Protein AF-A0A118K413-F1 (afdb_monomer_lite)

Sequence (102 aa):
PKSITINRTQGHLSLQIVRKIVSEADGYQPHLIAPKQGYRCLIDESLNYFRGPTEASLDAVQFVLKELVRRSIAETEELRRFPTLQSVFTAAAGVGDQHFQY

Foldseek 3Di:
DDDPPPQPPPPDPGPVNLVVQLCVQQNDDPPDPDSPRSVVSSVVSVVVVVVVVVVVVVVVVLVVQLVVLVVVCVPDPVCVVPVVVSVVSCVVSVVPDPDDDD

Organ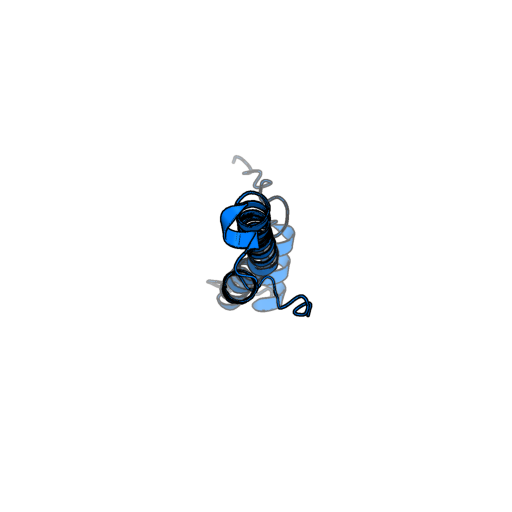ism: Cynara cardunculus var. scolymus (NCBI:txid59895)

Structure (mmCIF, N/CA/C/O backbone):
data_AF-A0A118K413-F1
#
_entry.id   AF-A0A118K413-F1
#
loop_
_atom_site.group_PDB
_atom_site.id
_atom_site.type_symbol
_atom_site.label_atom_id
_atom_site.label_alt_id
_atom_site.label_comp_id
_atom_site.label_asym_id
_atom_site.label_entity_id
_atom_site.label_seq_id
_atom_site.pdbx_PDB_ins_code
_atom_site.Cartn_x
_atom_site.Cartn_y
_atom_site.Cartn_z
_atom_site.occupancy
_atom_site.B_iso_or_equiv
_atom_site.auth_seq_id
_atom_site.auth_comp_id
_atom_site.auth_asym_id
_atom_site.auth_atom_id
_atom_site.pdbx_PDB_model_num
ATOM 1 N N . PRO A 1 1 ? 39.057 16.688 -11.478 1.00 35.03 1 PRO A N 1
ATOM 2 C CA . PRO A 1 1 ? 37.611 16.510 -11.759 1.00 35.03 1 PRO A CA 1
ATOM 3 C C . PRO A 1 1 ? 37.000 15.458 -10.819 1.00 35.03 1 PRO A C 1
ATOM 5 O O . PRO A 1 1 ? 37.251 14.269 -10.968 1.00 35.03 1 PRO A O 1
ATOM 8 N N . LYS A 1 2 ? 36.304 15.913 -9.770 1.00 36.00 2 LYS A N 1
ATOM 9 C CA . LYS A 1 2 ? 35.769 15.047 -8.713 1.00 36.00 2 LYS A CA 1
ATOM 10 C C . LYS A 1 2 ? 34.605 14.226 -9.276 1.00 36.00 2 LYS A C 1
ATOM 12 O O . LYS A 1 2 ? 33.548 14.785 -9.552 1.00 36.00 2 LYS A O 1
ATOM 17 N N . SER A 1 3 ? 34.821 12.926 -9.463 1.00 37.50 3 SER A N 1
ATOM 18 C CA . SER A 1 3 ? 33.776 11.959 -9.795 1.00 37.50 3 SER A CA 1
ATOM 19 C C . SER A 1 3 ? 32.734 11.977 -8.682 1.00 37.50 3 SER A C 1
ATOM 21 O O . SER A 1 3 ? 33.004 11.552 -7.560 1.00 37.50 3 SER A O 1
ATOM 23 N N . ILE A 1 4 ? 31.565 12.544 -8.964 1.00 45.44 4 ILE A N 1
ATOM 24 C CA . ILE A 1 4 ? 30.448 12.555 -8.027 1.00 45.44 4 ILE A CA 1
ATOM 25 C C . ILE A 1 4 ? 29.951 11.111 -7.935 1.00 45.44 4 ILE A C 1
ATOM 27 O O . ILE A 1 4 ? 29.315 10.596 -8.851 1.00 45.44 4 ILE A O 1
ATOM 31 N N . THR A 1 5 ? 30.280 10.440 -6.836 1.00 44.03 5 THR A N 1
ATOM 32 C CA . THR A 1 5 ? 29.721 9.139 -6.461 1.00 44.03 5 THR A CA 1
ATOM 33 C C . THR A 1 5 ? 28.240 9.327 -6.120 1.00 44.03 5 THR A C 1
ATOM 35 O O . THR A 1 5 ? 27.878 9.535 -4.963 1.00 44.03 5 THR A O 1
ATOM 38 N N . ILE A 1 6 ? 27.367 9.291 -7.129 1.00 49.09 6 ILE A N 1
ATOM 39 C CA . ILE A 1 6 ? 25.907 9.332 -6.954 1.00 49.09 6 ILE A CA 1
ATOM 40 C C . ILE A 1 6 ? 25.419 7.904 -6.662 1.00 49.09 6 ILE A C 1
ATOM 42 O O . ILE A 1 6 ? 24.813 7.250 -7.500 1.00 49.09 6 ILE A O 1
ATOM 46 N N . ASN A 1 7 ? 25.714 7.394 -5.466 1.00 45.62 7 ASN A N 1
ATOM 47 C CA . ASN A 1 7 ? 25.206 6.102 -4.994 1.00 45.62 7 ASN A CA 1
ATOM 48 C C . ASN A 1 7 ? 24.394 6.296 -3.709 1.00 45.62 7 ASN A C 1
ATOM 50 O O . ASN A 1 7 ? 24.822 5.840 -2.654 1.00 45.62 7 ASN A O 1
ATOM 54 N N . ARG A 1 8 ? 23.254 7.003 -3.761 1.00 47.25 8 ARG A N 1
ATOM 55 C CA . ARG A 1 8 ? 22.297 7.066 -2.633 1.00 47.25 8 ARG A CA 1
ATOM 56 C C . ARG A 1 8 ? 20.827 7.209 -3.062 1.00 47.25 8 ARG A C 1
ATOM 58 O O . ARG A 1 8 ? 20.081 7.979 -2.475 1.00 47.25 8 ARG A O 1
ATOM 65 N N . THR A 1 9 ? 20.382 6.429 -4.042 1.00 46.12 9 THR A N 1
ATOM 66 C CA . THR A 1 9 ? 18.954 6.104 -4.205 1.00 46.12 9 THR A CA 1
ATOM 67 C C . THR A 1 9 ? 18.803 4.607 -3.951 1.00 46.12 9 THR A C 1
ATOM 69 O O . THR A 1 9 ? 18.933 3.776 -4.844 1.00 46.12 9 THR A O 1
ATOM 72 N N . GLN A 1 10 ? 18.675 4.247 -2.673 1.00 49.38 10 GLN A N 1
ATOM 73 C CA . GLN A 1 10 ? 18.440 2.866 -2.250 1.00 49.38 10 GLN A CA 1
ATOM 74 C C . GLN A 1 10 ? 17.081 2.422 -2.818 1.00 49.38 10 GLN A C 1
ATOM 76 O O . GLN A 1 10 ? 16.056 3.010 -2.484 1.00 49.38 10 GLN A O 1
ATOM 81 N N . GLY A 1 11 ? 17.088 1.427 -3.709 1.00 66.75 11 GLY A N 1
ATOM 82 C CA . GLY A 1 11 ? 15.886 0.793 -4.258 1.00 66.75 11 GLY A CA 1
ATOM 83 C C . GLY A 1 11 ? 15.493 1.269 -5.661 1.00 66.75 11 GLY A C 1
ATOM 84 O O . GLY A 1 11 ? 16.222 1.031 -6.623 1.00 66.75 11 GLY A O 1
ATOM 85 N N . HIS A 1 12 ? 14.323 1.909 -5.768 1.00 67.62 12 HIS A N 1
ATOM 86 C CA . HIS A 1 12 ? 13.527 2.063 -7.004 1.00 67.62 12 HIS A CA 1
ATOM 87 C C . HIS A 1 12 ? 14.076 3.057 -8.045 1.00 67.62 12 HIS A C 1
ATOM 89 O O . HIS A 1 12 ? 13.834 2.915 -9.236 1.00 67.62 12 HIS A O 1
ATOM 95 N N . LEU A 1 13 ? 14.877 4.041 -7.624 1.00 77.50 13 LEU A N 1
ATOM 96 C CA . LEU A 1 13 ? 15.460 5.079 -8.499 1.00 77.50 13 LEU A CA 1
ATOM 97 C C . LEU A 1 13 ? 16.986 4.970 -8.600 1.00 77.50 13 LEU A C 1
ATOM 99 O O . LEU A 1 13 ? 17.689 5.970 -8.778 1.00 77.50 13 LEU A O 1
ATOM 103 N N . SER A 1 14 ? 17.535 3.764 -8.439 1.00 83.94 14 SER A N 1
ATOM 104 C CA . SER A 1 14 ? 18.972 3.546 -8.629 1.00 83.94 14 SER A CA 1
ATOM 105 C C . SER A 1 14 ? 19.399 3.950 -10.045 1.00 83.94 14 SER A C 1
ATOM 107 O O . SER A 1 14 ? 18.652 3.777 -11.009 1.00 83.94 14 SER A O 1
ATOM 109 N N . LEU A 1 15 ? 20.627 4.456 -10.206 1.00 81.56 15 LEU A N 1
ATOM 110 C CA . LEU A 1 15 ? 21.135 4.867 -11.523 1.00 81.56 15 LEU A CA 1
ATOM 111 C C . LEU A 1 15 ? 21.084 3.748 -12.573 1.00 81.56 15 LEU A C 1
ATOM 113 O O . LEU A 1 15 ? 20.986 4.033 -13.765 1.00 81.56 15 LEU A O 1
ATOM 117 N N . GLN A 1 16 ? 21.162 2.488 -12.140 1.00 82.69 16 GLN A N 1
ATOM 118 C CA . GLN A 1 16 ? 21.055 1.328 -13.022 1.00 82.69 16 GLN A CA 1
ATOM 119 C C . GLN A 1 16 ? 19.629 1.167 -13.560 1.00 82.69 16 GLN A C 1
ATOM 121 O O . GLN A 1 16 ? 19.447 1.025 -14.767 1.00 82.69 16 GLN A O 1
ATOM 126 N N . ILE A 1 17 ? 18.622 1.272 -12.686 1.00 80.88 17 ILE A N 1
ATOM 127 C CA . ILE A 1 17 ? 17.202 1.203 -13.063 1.00 80.88 17 ILE A CA 1
ATOM 128 C C . ILE A 1 17 ? 16.831 2.395 -13.945 1.00 80.88 17 ILE A C 1
ATOM 130 O O . ILE A 1 17 ? 16.241 2.213 -15.005 1.00 80.88 17 ILE A O 1
ATOM 134 N N . VAL A 1 18 ? 17.262 3.602 -13.569 1.00 84.94 18 VAL A N 1
ATOM 135 C CA . VAL A 1 18 ? 17.006 4.822 -14.346 1.00 84.94 18 VAL A CA 1
ATOM 136 C C . VAL A 1 18 ? 17.574 4.704 -15.760 1.00 84.94 18 VAL A C 1
ATOM 138 O O . VAL A 1 18 ? 16.881 4.993 -16.732 1.00 84.94 18 VAL A O 1
ATOM 141 N N . ARG A 1 19 ? 18.822 4.236 -15.898 1.00 82.94 19 ARG A N 1
ATOM 142 C CA . ARG A 1 19 ? 19.455 4.045 -17.210 1.00 82.94 19 ARG A CA 1
ATOM 1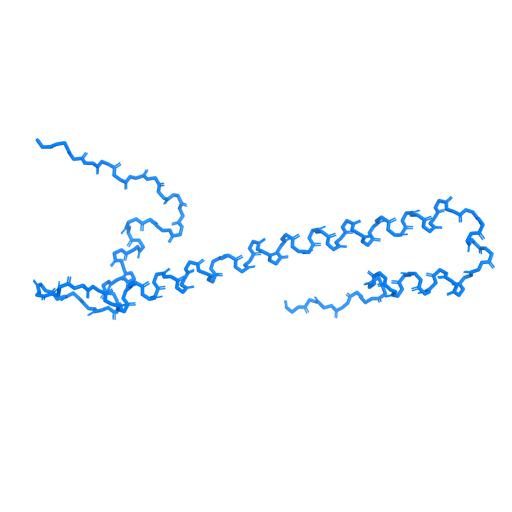43 C C . ARG A 1 19 ? 18.727 2.992 -18.041 1.00 82.94 19 ARG A C 1
ATOM 145 O O . ARG A 1 19 ? 18.570 3.203 -19.240 1.00 82.94 19 ARG A O 1
ATOM 152 N N . LYS A 1 20 ? 18.283 1.895 -17.420 1.00 84.50 20 LYS A N 1
ATOM 153 C CA . LYS A 1 20 ? 17.507 0.840 -18.081 1.00 84.50 20 LYS A CA 1
ATOM 154 C C . LYS A 1 20 ? 16.182 1.388 -18.620 1.00 84.50 20 LYS A C 1
ATOM 156 O O . LYS A 1 20 ? 15.972 1.329 -19.825 1.00 84.50 20 LYS A O 1
ATOM 161 N N . ILE A 1 21 ? 15.366 2.008 -17.764 1.00 83.44 21 ILE A N 1
ATOM 162 C CA . ILE A 1 21 ? 14.049 2.556 -18.129 1.00 83.44 21 ILE A CA 1
ATOM 163 C C . ILE A 1 21 ? 14.176 3.598 -19.242 1.00 83.44 21 ILE A C 1
ATOM 165 O O . ILE A 1 21 ? 13.471 3.529 -20.241 1.00 83.44 21 ILE A O 1
ATOM 169 N N . VAL A 1 22 ? 15.110 4.543 -19.111 1.00 83.75 22 VAL A N 1
ATOM 170 C CA . VAL A 1 22 ? 15.317 5.586 -20.127 1.00 83.75 22 VAL A CA 1
ATOM 171 C C . VAL A 1 22 ? 15.789 4.993 -21.459 1.00 83.75 22 VAL A C 1
ATOM 173 O O . VAL A 1 22 ? 15.316 5.415 -22.511 1.00 83.75 22 VAL A O 1
ATOM 176 N N . SER A 1 23 ? 16.685 3.999 -21.430 1.00 82.81 23 SER A N 1
ATOM 177 C CA . SER A 1 23 ? 17.176 3.358 -22.660 1.00 82.81 23 SER A CA 1
ATOM 178 C C . SER A 1 23 ? 16.103 2.508 -23.345 1.00 82.81 23 SER A C 1
ATOM 180 O O . SER A 1 23 ? 16.077 2.462 -24.570 1.00 82.81 23 SER A O 1
ATOM 182 N N . GLU A 1 24 ? 15.227 1.848 -22.583 1.00 82.88 24 GLU A N 1
ATOM 183 C CA . GLU A 1 24 ? 14.104 1.056 -23.109 1.00 82.88 24 GLU A CA 1
ATOM 184 C C . GLU A 1 24 ? 12.977 1.947 -23.653 1.00 82.88 24 GLU A C 1
ATOM 186 O O . GLU A 1 24 ? 12.361 1.611 -24.661 1.00 82.88 24 GLU A O 1
ATOM 191 N N . ALA A 1 25 ? 12.731 3.094 -23.014 1.00 82.50 25 ALA A N 1
ATOM 192 C CA . ALA A 1 25 ? 11.629 3.991 -23.346 1.00 82.50 25 ALA A CA 1
ATOM 193 C C . ALA A 1 25 ? 11.906 4.907 -24.552 1.00 82.50 25 ALA A C 1
ATOM 195 O O . ALA A 1 25 ? 11.032 5.063 -25.402 1.00 82.50 25 ALA A O 1
ATOM 196 N N . ASP A 1 26 ? 13.085 5.536 -24.628 1.00 79.31 26 ASP A N 1
ATOM 197 C CA . ASP A 1 26 ? 13.435 6.447 -25.735 1.00 79.31 26 ASP A CA 1
ATOM 198 C C . ASP A 1 26 ? 14.366 5.807 -26.779 1.00 79.31 26 ASP A C 1
ATOM 200 O O . ASP A 1 26 ? 14.552 6.362 -27.863 1.00 79.31 26 ASP A O 1
ATOM 204 N N . GLY A 1 27 ? 14.956 4.645 -26.477 1.00 73.38 27 GLY A N 1
ATOM 205 C CA . GLY A 1 27 ? 16.031 4.065 -27.278 1.00 73.38 27 GLY A CA 1
ATOM 206 C C . GLY A 1 27 ? 17.351 4.825 -27.101 1.00 73.38 27 GLY A C 1
ATOM 207 O O . GLY A 1 27 ? 17.395 6.043 -26.921 1.00 73.38 27 GLY A O 1
ATOM 208 N N . TYR A 1 28 ? 18.479 4.115 -27.153 1.00 64.00 28 TYR A N 1
ATOM 209 C CA . TYR A 1 28 ? 19.788 4.765 -27.101 1.00 64.00 28 TYR A CA 1
ATOM 210 C C . TYR A 1 28 ? 20.039 5.543 -28.401 1.00 64.00 28 TYR A C 1
ATOM 212 O O . TYR A 1 28 ? 20.396 4.958 -29.423 1.00 64.00 28 TYR A O 1
ATOM 220 N N . GLN A 1 29 ? 19.864 6.866 -28.369 1.00 67.19 29 GLN A N 1
ATOM 221 C CA . GLN A 1 29 ? 20.200 7.745 -29.488 1.00 67.19 29 GLN A CA 1
ATOM 222 C C . GLN A 1 29 ? 21.290 8.749 -29.079 1.00 67.19 29 GLN A C 1
ATOM 224 O O . GLN A 1 29 ? 21.052 9.593 -28.213 1.00 67.19 29 GLN A O 1
ATOM 229 N N . PRO A 1 30 ? 22.472 8.735 -29.725 1.00 65.69 30 PRO A N 1
ATOM 230 C CA . PRO A 1 30 ? 23.569 9.658 -29.414 1.00 65.69 30 PRO A CA 1
ATOM 231 C C . PRO A 1 30 ? 23.278 11.128 -29.782 1.00 65.69 30 PRO A C 1
ATOM 233 O O . PRO A 1 30 ? 24.106 11.996 -29.524 1.00 65.69 30 PRO A O 1
ATOM 236 N N . HIS A 1 31 ? 22.116 11.422 -30.378 1.00 68.44 31 HIS A N 1
ATOM 237 C CA . HIS A 1 31 ? 21.689 12.767 -30.790 1.00 68.44 31 HIS A CA 1
ATOM 238 C C . HIS A 1 31 ? 20.437 13.256 -30.039 1.00 68.44 31 HIS A C 1
ATOM 240 O O . HIS A 1 31 ? 19.831 14.254 -30.428 1.00 68.44 31 HIS A O 1
ATOM 246 N N . LEU A 1 32 ? 20.012 12.549 -28.987 1.00 64.44 32 LEU A N 1
ATOM 247 C CA . LEU A 1 32 ? 18.813 12.905 -28.237 1.00 64.44 32 LEU A CA 1
ATOM 248 C C . LEU A 1 32 ? 19.084 14.124 -27.338 1.00 64.44 32 LEU A C 1
ATOM 250 O O . LEU A 1 32 ? 19.920 14.069 -26.441 1.00 64.44 32 LEU A O 1
ATOM 254 N N . ILE A 1 33 ? 18.356 15.222 -27.557 1.00 67.44 33 ILE A N 1
ATOM 255 C CA . ILE A 1 33 ? 18.474 16.446 -26.742 1.00 67.44 33 ILE A CA 1
ATOM 256 C C . ILE A 1 33 ? 17.790 16.265 -25.369 1.00 67.44 33 ILE A C 1
ATOM 258 O O . ILE A 1 33 ? 18.231 16.859 -24.388 1.00 67.44 33 ILE A O 1
ATOM 262 N N . ALA A 1 34 ? 16.745 15.423 -25.272 1.00 67.50 34 ALA A N 1
ATOM 263 C CA . ALA A 1 34 ? 16.124 15.027 -24.001 1.00 67.50 34 ALA A CA 1
ATOM 264 C C . ALA A 1 34 ? 15.286 13.728 -24.124 1.00 67.50 34 ALA A C 1
ATOM 266 O O . ALA A 1 34 ? 14.480 13.630 -25.054 1.00 67.50 34 ALA A O 1
ATOM 267 N N . PRO A 1 35 ? 15.404 12.779 -23.171 1.00 72.81 35 PRO A N 1
ATOM 268 C CA . PRO A 1 35 ? 14.608 11.549 -23.114 1.00 72.81 35 PRO A CA 1
ATOM 269 C C . PRO A 1 35 ? 13.181 11.824 -22.614 1.00 72.81 35 PRO A C 1
ATOM 271 O O . PRO A 1 35 ? 12.858 11.660 -21.433 1.00 72.81 35 PRO A O 1
ATOM 274 N N . LYS A 1 36 ? 12.318 12.340 -23.499 1.00 80.81 36 LYS A N 1
ATOM 275 C CA . LYS A 1 36 ? 10.953 12.751 -23.130 1.00 80.81 36 LYS A CA 1
ATOM 276 C C . LYS A 1 36 ? 10.121 11.574 -22.624 1.00 80.81 36 LYS A C 1
ATOM 278 O O . LYS A 1 36 ? 9.365 11.753 -21.668 1.00 80.81 36 LYS A O 1
ATOM 283 N N . GLN A 1 37 ? 10.231 10.403 -23.248 1.00 82.56 37 GLN A N 1
ATOM 284 C CA . GLN A 1 37 ? 9.445 9.237 -22.856 1.00 82.56 37 GLN A CA 1
ATOM 285 C C . GLN A 1 37 ? 10.019 8.570 -21.603 1.00 82.56 37 GLN A C 1
ATOM 287 O O . GLN A 1 37 ? 9.260 8.129 -20.743 1.00 82.56 37 GLN A O 1
ATOM 292 N N . GLY A 1 38 ? 11.336 8.597 -21.438 1.00 84.31 38 GLY A N 1
ATOM 293 C CA . GLY A 1 38 ? 12.061 8.119 -20.273 1.00 84.31 38 GLY A CA 1
ATOM 294 C C . GLY A 1 38 ? 11.677 8.889 -19.019 1.00 84.31 38 GLY A C 1
ATOM 295 O O . GLY A 1 38 ? 11.351 8.268 -18.015 1.00 84.31 38 GLY A O 1
ATOM 296 N N . TYR A 1 39 ? 11.600 10.224 -19.066 1.00 85.25 39 TYR A N 1
ATOM 297 C CA . TYR A 1 39 ? 11.113 10.998 -17.916 1.00 85.25 39 TYR A CA 1
ATOM 298 C C . TYR A 1 39 ? 9.667 10.665 -17.549 1.00 85.25 39 TYR A C 1
ATOM 300 O O . TYR A 1 39 ? 9.360 10.509 -16.370 1.00 85.25 39 TYR A O 1
ATOM 308 N N . ARG A 1 40 ? 8.783 10.527 -18.543 1.00 88.62 40 ARG A N 1
ATOM 309 C CA . ARG A 1 40 ? 7.379 10.166 -18.298 1.00 88.62 40 ARG A CA 1
ATOM 310 C C . ARG A 1 40 ? 7.265 8.787 -17.655 1.00 88.62 40 ARG A C 1
ATOM 312 O O . ARG A 1 40 ? 6.553 8.652 -16.669 1.00 88.62 40 ARG A O 1
ATOM 319 N N . CYS A 1 41 ? 8.000 7.804 -18.174 1.00 86.00 41 CYS A N 1
ATOM 320 C CA . CYS A 1 41 ? 8.018 6.447 -17.639 1.00 86.00 41 CYS A CA 1
ATOM 321 C C . CYS A 1 41 ? 8.611 6.400 -16.223 1.00 86.00 41 CYS A C 1
ATOM 323 O O . CYS A 1 41 ? 8.038 5.762 -15.351 1.00 86.00 41 CYS A O 1
ATOM 325 N N . LEU A 1 42 ? 9.688 7.147 -15.951 1.00 87.06 42 LEU A N 1
ATOM 326 C CA . LEU A 1 42 ? 10.263 7.247 -14.604 1.00 87.06 42 LEU A CA 1
ATOM 327 C C . LEU A 1 42 ? 9.289 7.845 -13.585 1.00 87.06 42 LEU A C 1
ATO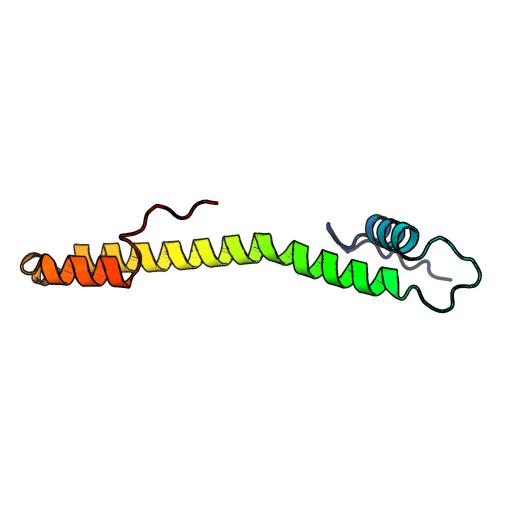M 329 O O . LEU A 1 42 ? 9.242 7.382 -12.446 1.00 87.06 42 LEU A O 1
ATOM 333 N N . ILE A 1 43 ? 8.541 8.882 -13.969 1.00 87.19 43 ILE A N 1
ATOM 334 C CA . ILE A 1 43 ? 7.528 9.493 -13.101 1.00 87.19 43 ILE A CA 1
ATOM 335 C C . ILE A 1 43 ? 6.407 8.488 -12.830 1.00 87.19 43 ILE A C 1
ATOM 337 O O . ILE A 1 43 ? 6.050 8.294 -11.673 1.00 87.19 43 ILE A O 1
ATOM 341 N N . ASP A 1 44 ? 5.898 7.828 -13.868 1.00 87.75 44 ASP A N 1
ATOM 342 C CA . ASP A 1 44 ? 4.806 6.858 -13.749 1.00 87.75 44 ASP A CA 1
ATOM 343 C C . ASP A 1 44 ? 5.194 5.655 -12.875 1.00 87.75 44 ASP A C 1
ATOM 345 O O . ASP A 1 44 ? 4.510 5.339 -11.904 1.00 87.75 44 ASP A O 1
ATOM 349 N N . GLU A 1 45 ? 6.370 5.070 -13.116 1.00 84.31 45 GLU A N 1
ATOM 350 C CA . GLU A 1 45 ? 6.932 3.995 -12.290 1.00 84.31 45 GLU A CA 1
ATOM 351 C C . GLU A 1 45 ? 7.133 4.425 -10.835 1.00 84.31 45 GLU A C 1
ATOM 353 O O . GLU A 1 45 ? 6.894 3.650 -9.906 1.00 84.31 45 GLU A O 1
ATOM 358 N N . SER A 1 46 ? 7.565 5.667 -10.604 1.00 86.94 46 SER A N 1
ATOM 359 C CA . SER A 1 46 ? 7.722 6.192 -9.244 1.00 86.94 46 SER A CA 1
ATOM 360 C C . SER A 1 46 ? 6.372 6.351 -8.546 1.00 86.94 46 SER A C 1
ATOM 362 O O . SER A 1 46 ? 6.250 6.002 -7.376 1.00 86.94 46 SER A O 1
ATOM 364 N N . LEU A 1 47 ? 5.349 6.844 -9.251 1.00 87.00 47 LEU A N 1
ATOM 365 C CA . LEU A 1 47 ? 3.992 6.969 -8.716 1.00 87.00 47 LEU A CA 1
ATOM 366 C C . LEU A 1 47 ? 3.378 5.599 -8.420 1.00 87.00 47 LEU A C 1
ATOM 368 O O . LEU A 1 47 ? 2.753 5.422 -7.376 1.00 87.00 47 LEU A O 1
ATOM 372 N N . ASN A 1 48 ? 3.601 4.619 -9.294 1.00 86.94 48 ASN A N 1
ATOM 373 C CA . ASN A 1 48 ? 3.107 3.266 -9.092 1.00 86.94 48 ASN A CA 1
ATOM 374 C C . ASN A 1 48 ? 3.775 2.581 -7.890 1.00 86.94 48 ASN A C 1
ATOM 376 O O . ASN A 1 48 ? 3.098 1.907 -7.118 1.00 86.94 48 ASN A O 1
ATOM 380 N N . TYR A 1 49 ? 5.071 2.816 -7.664 1.00 85.88 49 TYR A N 1
ATOM 381 C CA . TYR A 1 49 ? 5.767 2.311 -6.478 1.00 85.88 49 TYR A CA 1
ATOM 382 C C . TYR A 1 49 ? 5.134 2.786 -5.163 1.00 85.88 49 TYR A C 1
ATOM 384 O O . TYR A 1 49 ? 5.097 2.027 -4.197 1.00 85.88 49 TYR A O 1
ATOM 392 N N . PHE A 1 50 ? 4.599 4.012 -5.109 1.00 86.62 50 PHE A N 1
ATOM 393 C CA . PHE A 1 50 ? 3.953 4.521 -3.895 1.00 86.62 50 PHE A CA 1
ATOM 394 C C . PHE A 1 50 ? 2.614 3.851 -3.579 1.00 86.62 50 PHE A C 1
ATOM 396 O O . PHE A 1 50 ? 2.200 3.886 -2.424 1.00 86.62 50 PHE A O 1
ATOM 403 N N . ARG A 1 51 ? 1.971 3.189 -4.547 1.00 88.25 51 ARG A N 1
ATOM 404 C CA . ARG A 1 51 ? 0.666 2.543 -4.358 1.00 88.25 51 ARG A CA 1
ATOM 405 C C . ARG A 1 51 ? 0.670 1.543 -3.198 1.00 88.25 51 ARG A C 1
ATOM 407 O O . ARG A 1 51 ? -0.109 1.709 -2.268 1.00 88.25 51 ARG A O 1
ATOM 414 N N . GLY A 1 52 ? 1.590 0.577 -3.208 1.00 87.88 52 GLY A N 1
ATOM 415 C CA . GLY A 1 52 ? 1.661 -0.467 -2.176 1.00 87.88 52 GLY A CA 1
ATOM 416 C C . GLY A 1 52 ? 1.890 0.083 -0.758 1.00 87.88 52 GLY A C 1
ATOM 417 O O . GLY A 1 52 ? 1.111 -0.219 0.144 1.00 87.88 52 GLY A O 1
ATOM 418 N N . PRO A 1 53 ? 2.911 0.933 -0.526 1.00 88.75 53 PRO A N 1
ATOM 419 C CA . PRO A 1 53 ? 3.111 1.592 0.765 1.00 88.75 53 PRO A CA 1
ATOM 420 C C . PRO A 1 53 ? 1.927 2.462 1.216 1.00 88.75 53 PRO A C 1
ATOM 422 O O . PRO A 1 53 ? 1.650 2.542 2.415 1.00 88.75 53 PRO A O 1
ATOM 425 N N . THR A 1 54 ? 1.230 3.122 0.286 1.00 91.00 54 THR A N 1
ATOM 426 C CA . THR A 1 54 ? 0.035 3.923 0.591 1.00 91.00 54 THR A CA 1
ATOM 427 C C . THR A 1 54 ? -1.145 3.047 1.001 1.00 91.00 54 THR A C 1
ATOM 429 O O . THR A 1 54 ? -1.782 3.350 2.007 1.00 91.00 54 THR A O 1
ATOM 432 N N . GLU A 1 55 ? -1.402 1.955 0.283 1.00 90.62 55 GLU A N 1
ATOM 433 C CA . GLU A 1 55 ? -2.435 0.968 0.623 1.00 90.62 55 GLU A CA 1
ATOM 434 C C . GLU A 1 55 ? -2.157 0.347 1.998 1.00 90.62 55 GLU A C 1
ATOM 436 O O . GLU A 1 55 ? -2.998 0.427 2.887 1.00 90.62 55 GLU A O 1
ATOM 441 N N . ALA A 1 56 ? -0.927 -0.114 2.246 1.00 90.81 56 ALA A N 1
ATOM 442 C CA . ALA A 1 56 ? -0.542 -0.671 3.544 1.00 90.81 56 ALA A CA 1
ATOM 443 C C . ALA A 1 56 ? -0.703 0.335 4.704 1.00 90.81 56 ALA A C 1
ATOM 445 O O . ALA A 1 56 ? -1.090 -0.033 5.815 1.00 90.81 56 ALA A O 1
ATOM 446 N N . SER A 1 57 ? -0.417 1.618 4.457 1.00 93.69 57 SER A N 1
ATOM 447 C CA . SER A 1 57 ? -0.614 2.680 5.454 1.00 93.69 57 SER A CA 1
ATOM 448 C C . SER A 1 57 ? -2.098 2.951 5.719 1.00 93.69 57 SER A C 1
ATOM 450 O O . SER A 1 57 ? -2.482 3.171 6.869 1.00 93.69 57 SER A O 1
ATOM 452 N N . LEU A 1 58 ? -2.936 2.927 4.678 1.00 93.31 58 LEU A N 1
ATOM 453 C CA . LEU A 1 58 ? -4.386 3.074 4.801 1.00 93.31 58 LEU A CA 1
ATOM 454 C C . LEU A 1 58 ? -4.988 1.915 5.601 1.00 93.31 58 LEU A C 1
ATOM 456 O O . LEU A 1 58 ? -5.756 2.163 6.532 1.00 93.31 58 LEU A O 1
ATOM 460 N N . ASP A 1 59 ? -4.582 0.683 5.300 1.00 89.88 59 ASP A N 1
ATOM 461 C CA . ASP A 1 59 ? -5.028 -0.522 6.002 1.00 89.88 59 ASP A CA 1
ATOM 462 C C . ASP A 1 59 ? -4.665 -0.470 7.489 1.00 89.88 59 ASP A C 1
ATOM 464 O O . ASP A 1 59 ? -5.495 -0.767 8.351 1.00 89.88 59 ASP A O 1
ATOM 468 N N . ALA A 1 60 ? -3.449 -0.022 7.817 1.00 92.94 60 ALA A N 1
ATOM 469 C CA . ALA A 1 60 ? -3.015 0.137 9.201 1.00 92.94 60 ALA A CA 1
ATOM 470 C C . ALA A 1 60 ? -3.874 1.164 9.962 1.00 92.94 60 ALA A C 1
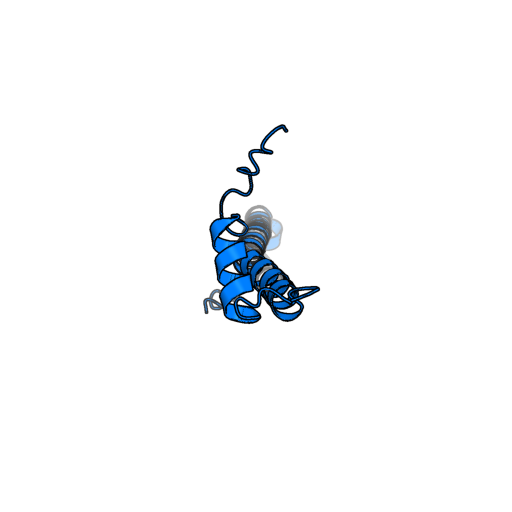ATOM 472 O O . ALA A 1 60 ? -4.308 0.904 11.087 1.00 92.94 60 ALA A O 1
ATOM 473 N N . VAL A 1 61 ? -4.160 2.319 9.351 1.00 94.25 61 VAL A N 1
ATOM 474 C CA . VAL A 1 61 ? -5.021 3.348 9.959 1.00 94.25 61 VAL A CA 1
ATOM 475 C C . VAL A 1 61 ? -6.451 2.837 10.116 1.00 94.25 61 VAL A C 1
ATOM 477 O O . VAL A 1 61 ? -7.057 3.012 11.177 1.00 94.25 61 VAL A O 1
ATOM 480 N N . GLN A 1 62 ? -6.985 2.166 9.094 1.00 90.88 62 GLN A N 1
ATOM 481 C CA . GLN A 1 62 ? -8.321 1.585 9.137 1.00 90.88 62 GLN A CA 1
ATOM 482 C C . GLN A 1 62 ? -8.428 0.531 10.244 1.00 90.88 62 GLN A C 1
ATOM 484 O O . GLN A 1 62 ? -9.411 0.522 10.986 1.00 90.88 62 GLN A O 1
ATOM 489 N N . PHE A 1 63 ? -7.412 -0.317 10.401 1.00 89.56 63 PHE A N 1
ATOM 490 C CA . PHE A 1 63 ? -7.344 -1.309 11.468 1.00 89.56 63 PHE A CA 1
ATOM 491 C C . PHE A 1 63 ? -7.380 -0.659 12.854 1.00 89.56 63 PHE A C 1
ATOM 493 O O . PHE A 1 63 ? -8.192 -1.049 13.693 1.00 89.56 63 PHE A O 1
ATOM 500 N N . VAL A 1 64 ? -6.557 0.368 13.087 1.00 93.31 64 VAL A N 1
ATOM 501 C CA . VAL A 1 64 ? -6.520 1.083 14.373 1.00 93.31 64 VAL A CA 1
ATOM 502 C C . VAL A 1 64 ? -7.871 1.722 14.691 1.00 93.31 64 VAL A C 1
ATOM 504 O O . VAL A 1 64 ? -8.353 1.597 15.816 1.00 93.31 64 VAL A O 1
ATOM 507 N N . LEU A 1 65 ? -8.508 2.371 13.713 1.00 91.38 65 LEU A N 1
ATOM 508 C CA . LEU A 1 65 ? -9.805 3.016 13.915 1.00 91.38 65 LEU A CA 1
ATOM 509 C C . LEU A 1 65 ? -10.908 1.995 14.234 1.00 91.38 65 LEU A C 1
ATOM 511 O O . LEU A 1 65 ? -11.684 2.195 15.169 1.00 91.38 65 LEU A O 1
ATOM 515 N N . LYS A 1 66 ? -10.948 0.878 13.498 1.00 88.69 66 LYS A N 1
ATOM 516 C CA . LYS A 1 66 ? -11.886 -0.229 13.742 1.00 88.69 66 LYS A CA 1
ATOM 517 C C . LYS A 1 66 ? -11.699 -0.832 15.134 1.00 88.69 66 LYS A C 1
ATOM 519 O O . LYS A 1 66 ? -12.675 -1.053 15.851 1.00 88.69 66 LYS A O 1
ATOM 524 N N . GLU A 1 67 ? -10.452 -1.065 15.533 1.00 90.19 67 GLU A N 1
ATOM 525 C CA . GLU A 1 67 ? -10.124 -1.628 16.840 1.00 90.19 67 GLU A CA 1
ATOM 526 C C . GLU A 1 67 ? -10.473 -0.666 17.984 1.00 90.19 67 GLU A C 1
ATOM 528 O O . GLU A 1 67 ? -10.988 -1.102 19.013 1.00 90.19 67 GLU A O 1
ATOM 533 N N . LEU A 1 68 ? -10.271 0.641 17.796 1.00 92.06 68 LEU A N 1
ATOM 534 C CA . LEU A 1 68 ? -10.680 1.665 18.758 1.00 92.06 68 LEU A CA 1
ATOM 535 C C . LEU A 1 68 ? -12.197 1.633 18.968 1.00 92.06 68 LEU A C 1
ATOM 537 O O . LEU A 1 68 ? -12.641 1.519 20.107 1.00 92.06 68 LEU A O 1
ATOM 541 N N . VAL A 1 69 ? -12.991 1.648 17.892 1.00 89.88 69 VAL A N 1
ATOM 542 C CA . VAL A 1 69 ? -14.461 1.575 17.992 1.00 89.88 69 VAL A CA 1
ATOM 543 C C . VAL A 1 69 ? -14.900 0.302 18.717 1.00 89.88 69 VAL A C 1
ATOM 545 O O . VAL A 1 69 ? -15.742 0.360 19.614 1.00 89.88 69 VAL A O 1
ATOM 548 N N . ARG A 1 70 ? -14.299 -0.846 18.383 1.00 86.44 70 ARG A N 1
ATOM 549 C CA . ARG A 1 70 ? -14.593 -2.125 19.043 1.00 86.44 70 ARG A CA 1
ATOM 550 C C . ARG A 1 70 ? -14.309 -2.068 20.548 1.00 86.44 70 ARG A C 1
ATOM 552 O O . ARG A 1 70 ? -15.124 -2.551 21.334 1.00 86.44 70 ARG A O 1
ATOM 559 N N . ARG A 1 71 ? -13.180 -1.477 20.954 1.00 88.94 71 ARG A N 1
ATOM 560 C CA . ARG A 1 71 ? -12.816 -1.302 22.371 1.00 88.94 71 ARG A CA 1
ATOM 561 C C . ARG A 1 71 ? -13.762 -0.351 23.088 1.00 88.94 71 ARG A C 1
ATOM 563 O O . ARG A 1 71 ? -14.267 -0.709 24.143 1.00 88.94 71 ARG A O 1
ATOM 570 N N . SER A 1 72 ? -14.082 0.797 22.494 1.00 88.81 72 SER A N 1
ATOM 571 C CA . SER A 1 72 ? -14.997 1.770 23.099 1.00 88.81 72 SER A CA 1
ATOM 572 C C . SER A 1 72 ? -16.397 1.196 23.332 1.00 88.81 72 SER A C 1
ATOM 574 O O . SER A 1 72 ? -16.996 1.455 24.374 1.00 88.81 72 SER A O 1
ATOM 576 N N . ILE A 1 73 ? -16.913 0.373 22.410 1.00 87.19 73 ILE A N 1
ATOM 577 C CA . ILE A 1 73 ? -18.193 -0.328 22.607 1.00 87.19 73 ILE A CA 1
ATOM 578 C C . ILE A 1 73 ? -18.093 -1.339 23.758 1.00 87.19 73 ILE A C 1
ATOM 580 O O . ILE A 1 73 ? -19.027 -1.452 24.548 1.00 87.19 73 ILE A O 1
ATOM 584 N N . ALA A 1 74 ? -16.977 -2.066 23.862 1.00 85.75 74 ALA A N 1
ATOM 585 C CA . ALA A 1 74 ? -16.774 -3.073 24.902 1.00 85.75 74 ALA A CA 1
ATOM 586 C C . ALA A 1 74 ? -16.592 -2.467 26.306 1.00 85.75 74 ALA A C 1
ATOM 588 O O . ALA A 1 74 ? -17.070 -3.047 27.277 1.00 85.75 74 ALA A O 1
ATOM 589 N N . GLU A 1 75 ? -15.920 -1.320 26.411 1.00 89.00 75 GLU A N 1
ATOM 590 C CA . GLU A 1 75 ? -15.685 -0.609 27.675 1.00 89.00 75 GLU A CA 1
ATOM 591 C C . GLU A 1 75 ? -16.924 0.156 28.167 1.00 89.00 75 GLU A C 1
ATOM 593 O O . GLU A 1 75 ? -17.051 0.427 29.360 1.00 89.00 75 GLU A O 1
ATOM 598 N N . THR A 1 76 ? -17.864 0.492 27.278 1.00 86.88 76 THR A N 1
ATOM 599 C CA . THR A 1 76 ? -19.062 1.251 27.659 1.00 86.88 76 THR A CA 1
ATOM 600 C C . THR A 1 76 ? -20.188 0.318 28.107 1.00 86.88 76 THR A C 1
ATOM 602 O O . THR A 1 76 ? -20.987 -0.154 27.295 1.00 86.88 76 THR A O 1
ATOM 605 N N . GLU A 1 77 ? -20.300 0.091 29.419 1.00 81.31 77 GLU A N 1
ATOM 606 C CA . GLU A 1 77 ? -21.322 -0.790 30.010 1.00 81.31 77 GLU A CA 1
ATOM 607 C C . GLU A 1 77 ? -22.762 -0.371 29.664 1.00 81.31 77 GLU A C 1
ATOM 609 O O . GLU A 1 77 ? -23.604 -1.223 29.376 1.00 81.31 77 GLU A O 1
ATOM 614 N N . GLU A 1 78 ? -23.040 0.934 29.586 1.00 82.94 78 GLU A N 1
ATOM 615 C CA . GLU A 1 78 ? -24.364 1.471 29.235 1.00 82.94 78 GLU A CA 1
ATOM 616 C C . GLU A 1 78 ? -24.805 1.090 27.815 1.00 82.94 78 GLU A C 1
ATOM 618 O O . GLU A 1 78 ? -25.984 0.819 27.560 1.00 82.94 78 GLU A O 1
ATOM 623 N N . LEU A 1 79 ? -23.855 0.995 26.875 1.00 78.56 79 LEU A N 1
ATOM 624 C CA . LEU A 1 79 ? -24.160 0.576 25.510 1.00 78.56 79 LEU A CA 1
ATOM 625 C C . LEU A 1 79 ? -24.588 -0.890 25.453 1.00 78.56 79 LEU A C 1
ATOM 627 O O . LEU A 1 79 ? -25.279 -1.266 24.504 1.00 78.56 79 LEU A O 1
ATOM 631 N N . ARG A 1 80 ? -24.246 -1.722 26.450 1.00 76.69 80 ARG A N 1
ATOM 632 C CA . ARG A 1 80 ? -24.635 -3.143 26.517 1.00 76.69 80 ARG A CA 1
ATOM 633 C C . ARG A 1 80 ? -26.148 -3.340 26.469 1.00 76.69 80 ARG A C 1
ATOM 635 O O . ARG A 1 80 ? -26.622 -4.352 25.957 1.00 76.69 80 ARG A O 1
ATOM 642 N N . ARG A 1 81 ? -26.905 -2.355 26.954 1.00 86.50 81 ARG A N 1
ATOM 643 C CA . ARG A 1 81 ? -28.370 -2.371 26.958 1.00 86.50 81 ARG A CA 1
ATOM 644 C C . ARG A 1 81 ? -28.991 -2.099 25.582 1.00 86.50 81 ARG A C 1
ATOM 646 O O . ARG A 1 81 ? -30.161 -2.414 25.383 1.00 86.50 81 ARG A O 1
ATOM 653 N N . PHE A 1 82 ? -28.223 -1.563 24.629 1.00 86.38 82 PHE A N 1
ATOM 654 C CA . PHE A 1 82 ? -28.703 -1.158 23.305 1.00 86.38 82 PHE A CA 1
ATOM 655 C C . PHE A 1 82 ? -27.942 -1.865 22.167 1.00 86.38 82 PHE A C 1
ATOM 657 O O . PHE A 1 82 ? -27.172 -1.227 21.444 1.00 86.38 82 PHE A O 1
ATOM 664 N N . PRO A 1 83 ? -28.178 -3.172 21.945 1.00 83.94 83 PRO A N 1
ATOM 665 C CA . PRO A 1 83 ? -27.480 -3.945 20.913 1.00 83.94 83 PRO A CA 1
ATOM 666 C C . PRO A 1 83 ? -27.668 -3.380 19.494 1.00 83.94 83 PRO A C 1
ATOM 668 O O . PRO A 1 83 ? -26.735 -3.406 18.697 1.00 83.94 83 PRO A O 1
ATOM 671 N N . THR A 1 84 ? -28.824 -2.783 19.187 1.00 87.56 84 THR A N 1
ATOM 672 C CA . THR A 1 84 ? -29.074 -2.132 17.889 1.00 87.56 84 THR A CA 1
ATOM 673 C C . THR A 1 84 ? -28.192 -0.898 17.671 1.00 87.56 84 THR A C 1
ATOM 675 O O . THR A 1 84 ? -27.709 -0.670 16.564 1.00 87.56 84 THR A O 1
ATOM 678 N N . LEU A 1 85 ? -27.930 -0.106 18.720 1.00 84.81 85 LEU A N 1
ATOM 679 C CA . LEU A 1 85 ? -27.008 1.032 18.620 1.00 84.81 85 LEU A CA 1
ATOM 680 C C . LEU A 1 85 ? -25.570 0.550 18.426 1.00 84.81 85 LEU A C 1
ATOM 682 O O . LEU A 1 85 ? -24.859 1.102 17.591 1.00 84.81 85 LEU A O 1
ATOM 686 N N . GLN A 1 86 ? -25.163 -0.519 19.118 1.00 83.44 86 GLN A N 1
ATOM 687 C CA . GLN A 1 86 ? -23.849 -1.132 18.898 1.00 83.44 86 GLN A CA 1
ATOM 688 C C . GLN A 1 86 ? -23.676 -1.583 17.448 1.00 83.44 86 GLN A C 1
ATOM 690 O O . GLN A 1 86 ? -22.670 -1.243 16.830 1.00 83.44 86 GLN A O 1
ATOM 695 N N . SER A 1 87 ? -24.672 -2.270 16.874 1.00 83.81 87 SER A N 1
ATOM 696 C CA . SER A 1 87 ? -24.596 -2.706 15.476 1.00 83.81 87 SER A CA 1
ATOM 697 C C . SER A 1 87 ? -24.497 -1.535 14.501 1.00 83.81 87 SER A C 1
ATOM 699 O O . SER A 1 87 ? -23.782 -1.639 13.509 1.00 83.81 87 SER A O 1
ATOM 701 N N . VAL A 1 88 ? -25.146 -0.402 14.797 1.00 85.75 88 VAL A N 1
ATOM 702 C CA . VAL A 1 88 ? -25.028 0.818 13.982 1.00 85.75 88 VAL A CA 1
ATOM 703 C C . VAL A 1 88 ? -23.613 1.392 14.058 1.00 85.75 88 VAL A C 1
ATOM 705 O O . VAL A 1 88 ? -23.059 1.735 13.020 1.00 85.75 88 VAL A O 1
ATOM 708 N N . PHE A 1 89 ? -22.987 1.442 15.239 1.00 84.12 89 PHE A N 1
ATOM 709 C CA . PHE A 1 89 ? -21.594 1.891 15.370 1.00 84.12 89 PHE A CA 1
ATOM 710 C C . PHE A 1 89 ? -20.612 0.961 14.653 1.00 84.12 89 PHE A C 1
ATOM 712 O O . PHE A 1 89 ? -19.730 1.427 13.934 1.00 84.12 89 PHE A O 1
ATOM 719 N N . THR A 1 90 ?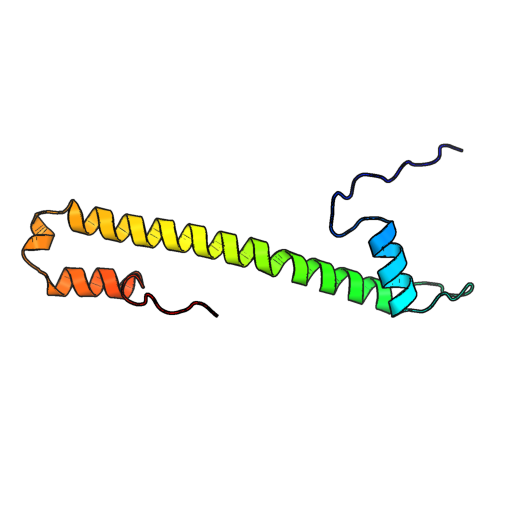 -20.778 -0.353 14.806 1.00 83.94 90 THR A N 1
ATOM 720 C CA . THR A 1 90 ? -19.958 -1.362 14.123 1.00 83.94 90 THR A CA 1
ATOM 721 C C . THR A 1 90 ? -20.114 -1.278 12.602 1.00 83.94 90 THR A C 1
ATOM 723 O O . THR A 1 90 ? -19.119 -1.350 11.879 1.00 83.94 90 THR A O 1
ATOM 726 N N . ALA A 1 91 ? -21.335 -1.071 12.105 1.00 84.50 91 ALA A N 1
ATOM 727 C CA . ALA A 1 91 ? -21.601 -0.878 10.683 1.00 84.50 91 ALA A CA 1
ATOM 728 C C . ALA A 1 91 ? -21.012 0.444 10.163 1.00 84.50 91 ALA A C 1
ATOM 730 O O . ALA A 1 91 ? -20.315 0.444 9.153 1.00 84.50 91 ALA A O 1
ATOM 731 N N . ALA A 1 92 ? -21.214 1.555 10.878 1.00 83.06 92 ALA A N 1
ATOM 732 C CA . ALA A 1 92 ? -20.693 2.870 10.499 1.00 83.06 92 ALA A CA 1
ATOM 733 C C . ALA A 1 92 ? -19.156 2.916 10.478 1.00 83.06 92 ALA A C 1
ATOM 735 O O . ALA A 1 92 ? -18.567 3.564 9.618 1.00 83.06 92 ALA A O 1
ATOM 736 N N . ALA A 1 93 ? -18.496 2.192 11.384 1.00 81.38 93 ALA A N 1
ATOM 737 C CA . ALA A 1 93 ? -17.041 2.048 11.403 1.00 81.38 93 ALA A CA 1
ATOM 738 C C . ALA A 1 93 ? -16.508 1.052 10.351 1.00 81.38 93 ALA A C 1
ATOM 740 O O . ALA A 1 93 ? -15.305 0.786 10.300 1.00 81.38 93 ALA A O 1
ATOM 741 N N . GLY A 1 94 ? -17.384 0.454 9.534 1.00 75.94 94 GLY A N 1
ATOM 742 C CA . GLY A 1 94 ? -17.014 -0.561 8.547 1.00 75.94 94 GLY A CA 1
ATOM 743 C C . GLY A 1 94 ? -16.412 -1.821 9.175 1.00 75.94 94 GLY A C 1
ATOM 744 O O . GLY A 1 94 ? -15.691 -2.560 8.508 1.00 75.94 94 GLY A O 1
ATOM 745 N N . VAL A 1 95 ? -16.648 -2.057 10.470 1.00 65.31 95 VAL A N 1
ATOM 746 C CA . VAL A 1 95 ? -16.185 -3.252 11.197 1.00 65.31 95 VAL A CA 1
ATOM 747 C C . VAL A 1 95 ? -16.994 -4.485 10.765 1.00 65.31 95 VAL A C 1
ATOM 749 O O . VAL A 1 95 ? -16.500 -5.603 10.873 1.00 65.31 95 VAL A O 1
ATOM 752 N N . GLY A 1 96 ? -18.211 -4.281 10.244 1.00 58.09 96 GLY A N 1
ATOM 753 C CA . GLY A 1 96 ? -19.096 -5.342 9.748 1.00 58.09 96 GLY A CA 1
ATOM 754 C C . GLY A 1 96 ? -18.687 -5.974 8.411 1.00 58.09 96 GLY A C 1
ATOM 755 O O . GLY A 1 96 ? -19.034 -7.128 8.178 1.00 58.09 96 GLY A O 1
ATOM 756 N N . ASP A 1 97 ? -17.914 -5.276 7.573 1.00 54.66 97 ASP A N 1
ATOM 757 C CA . ASP A 1 97 ? -17.433 -5.808 6.291 1.00 54.66 97 ASP A CA 1
ATOM 758 C C . ASP A 1 97 ? -16.012 -6.360 6.450 1.00 54.66 97 ASP A C 1
ATOM 760 O O . ASP A 1 97 ? -15.013 -5.637 6.403 1.00 54.66 97 ASP A O 1
ATOM 764 N N . GLN A 1 98 ? -15.930 -7.675 6.659 1.00 51.84 98 GLN A N 1
ATOM 765 C CA . GLN A 1 98 ? -14.679 -8.439 6.734 1.00 51.84 98 GLN A CA 1
ATOM 766 C C . GLN A 1 98 ? -14.188 -8.950 5.365 1.00 51.84 98 GLN A C 1
ATOM 768 O O . GLN A 1 98 ? -13.295 -9.790 5.319 1.00 51.84 98 GLN A O 1
ATOM 773 N N . HIS A 1 99 ? -14.740 -8.481 4.242 1.00 44.78 99 HIS A N 1
ATOM 774 C CA . HIS A 1 99 ? -14.462 -9.083 2.935 1.00 44.78 99 HIS A CA 1
ATOM 775 C C . HIS A 1 99 ? -14.232 -8.056 1.822 1.00 44.78 99 HIS A C 1
ATOM 777 O O . HIS A 1 99 ? -15.016 -7.948 0.886 1.00 44.78 99 HIS A O 1
ATOM 783 N N . PHE A 1 100 ? -13.119 -7.332 1.899 1.00 45.25 100 PHE A N 1
ATOM 784 C CA . PHE A 1 100 ? -12.495 -6.744 0.712 1.00 45.25 100 PHE A CA 1
ATOM 785 C C . PHE A 1 100 ? -10.981 -6.953 0.789 1.00 45.25 100 PHE A C 1
ATOM 787 O O . PHE A 1 100 ? -10.216 -6.031 1.038 1.00 45.25 100 PHE A O 1
ATOM 794 N N . GLN A 1 101 ? -10.570 -8.210 0.615 1.00 36.44 101 GLN A N 1
ATOM 795 C CA . GLN A 1 101 ? -9.273 -8.532 0.025 1.00 36.44 101 GLN A CA 1
ATOM 796 C C . GLN A 1 101 ? -9.504 -8.714 -1.481 1.00 36.44 101 GLN A C 1
ATOM 798 O O . GLN A 1 101 ? -10.366 -9.506 -1.868 1.00 36.44 101 GLN A O 1
ATOM 803 N N . TYR A 1 102 ? -8.764 -7.964 -2.298 1.00 36.00 102 TYR A N 1
ATOM 804 C CA . TYR A 1 102 ? -8.484 -8.286 -3.699 1.00 36.00 102 TYR A CA 1
ATOM 805 C C . TYR A 1 102 ? -7.059 -8.826 -3.790 1.00 36.00 102 TYR A C 1
ATOM 807 O O . TYR A 1 102 ? -6.204 -8.313 -3.032 1.00 36.00 102 TYR A O 1
#

Radius of gyration: 24.92 Å; chains: 1; bounding box: 67×26×61 Å

Secondary structure (DSSP, 8-state):
----------STT-HHHHHHHHHHHH---TT-S--HHHHHHHHHHHHHHHHHHHHHHHHHHHHHHHHHHHHHHHH-GGGGG-HHHHHHHHHHTT-S------

InterPro domains:
  IPR000375 Dynamin stalk domain [PF01031] (12-9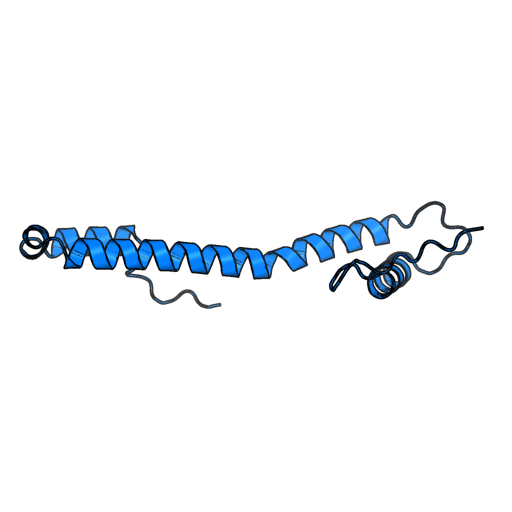0)
  IPR022812 Dynamin [PTHR11566] (11-92)

pLDDT: mean 76.95, std 16.13, range [35.03, 94.25]